Protein AF-A0A497LFJ0-F1 (afdb_monomer_lite)

Sequence (107 aa):
MRDRVRGPEDAKKIILRKLRESYGYRIEVNFSKIRMETDLHSGRRLWMAEGALGVRRWLFIKKSWRFVYFIDAESGKVVIMRGKRYKDGFKWLDILLRLCSRIRRRR

Secondary structure (DSSP, 8-state):
------SHHHHHHHHHHHHHHHH-S-EEEEEEEEEEEE-TTT--EEEEEEEEEEEEETTEEEEEEEEEEEEETTT--EEEEEEEE------HHHHHHHHHHHHTT--

Foldseek 3Di:
DQDQQPDPVSLVVLVVVVCCVVQNDQKDKAWDDWDWDQDPVPRFIWIWIWIKIFRDDPPDGQWIKIWIWIAGRGRRDTDDIDIDTDPPRPVVVVVVVVVVVVVVVPD

Structure (mmCIF, N/CA/C/O backbone):
data_AF-A0A497LFJ0-F1
#
_entry.id   AF-A0A497LFJ0-F1
#
loop_
_atom_site.group_PDB
_atom_site.id
_atom_site.type_symbol
_atom_site.label_atom_id
_atom_site.label_alt_id
_atom_site.label_comp_id
_atom_site.label_asym_id
_atom_site.label_entity_id
_atom_site.label_seq_id
_atom_site.pdbx_PDB_ins_code
_atom_site.Cartn_x
_atom_site.Cartn_y
_atom_site.Cartn_z
_atom_site.occupancy
_atom_site.B_iso_or_equiv
_atom_site.auth_seq_id
_atom_site.auth_comp_id
_atom_site.auth_asym_id
_atom_site.auth_atom_id
_atom_site.pdbx_PDB_model_num
ATOM 1 N N . MET A 1 1 ? 9.303 17.736 -7.731 1.00 35.28 1 MET A N 1
ATOM 2 C CA . MET A 1 1 ? 10.261 16.611 -7.718 1.00 35.28 1 MET A CA 1
ATOM 3 C C . MET A 1 1 ? 9.462 15.316 -7.719 1.00 35.28 1 MET A C 1
ATOM 5 O O . MET A 1 1 ? 8.617 15.154 -6.849 1.00 35.28 1 MET A O 1
ATOM 9 N N . ARG A 1 2 ? 9.590 14.476 -8.755 1.00 54.88 2 ARG A N 1
ATOM 10 C CA . ARG A 1 2 ? 8.970 13.140 -8.779 1.00 54.88 2 ARG A CA 1
ATOM 11 C C . ARG A 1 2 ? 10.080 12.147 -8.481 1.00 54.88 2 ARG A C 1
ATOM 13 O O . ARG A 1 2 ? 10.885 11.850 -9.359 1.00 54.88 2 ARG A O 1
ATOM 20 N N . ASP A 1 3 ? 10.164 11.732 -7.228 1.00 59.75 3 ASP A N 1
ATOM 21 C CA . ASP A 1 3 ? 11.146 10.746 -6.805 1.00 59.75 3 ASP A CA 1
ATOM 22 C C . ASP A 1 3 ? 10.763 9.401 -7.418 1.00 59.75 3 ASP A C 1
ATOM 24 O O . ASP A 1 3 ? 9.673 8.879 -7.170 1.00 59.75 3 ASP A O 1
ATOM 28 N N . ARG A 1 4 ? 11.640 8.867 -8.277 1.00 66.56 4 ARG A N 1
ATOM 29 C CA . ARG A 1 4 ? 11.521 7.490 -8.768 1.00 66.56 4 ARG A CA 1
ATOM 30 C C . ARG A 1 4 ? 11.390 6.578 -7.554 1.00 66.56 4 ARG A C 1
ATOM 32 O O . ARG A 1 4 ? 12.161 6.716 -6.605 1.00 66.56 4 ARG A O 1
ATOM 39 N N . VAL A 1 5 ? 10.449 5.643 -7.590 1.00 75.06 5 VAL A N 1
ATOM 40 C CA . VAL A 1 5 ? 10.227 4.709 -6.481 1.00 75.06 5 VAL A CA 1
ATOM 41 C C . VAL A 1 5 ? 11.305 3.635 -6.567 1.00 75.06 5 VAL A C 1
ATOM 43 O O . VAL A 1 5 ? 11.148 2.628 -7.262 1.00 75.06 5 VAL A O 1
ATOM 46 N N . ARG A 1 6 ? 12.446 3.896 -5.916 1.00 75.62 6 ARG A N 1
ATOM 47 C CA . ARG A 1 6 ? 13.650 3.055 -6.002 1.00 75.62 6 ARG A CA 1
ATOM 48 C C . ARG A 1 6 ? 13.498 1.754 -5.223 1.00 75.62 6 ARG A C 1
ATOM 50 O O . ARG A 1 6 ? 14.129 0.766 -5.586 1.00 75.62 6 ARG A O 1
ATOM 57 N N . GLY A 1 7 ? 12.647 1.743 -4.199 1.00 83.00 7 GLY A N 1
ATOM 58 C CA . GLY A 1 7 ? 12.450 0.576 -3.350 1.00 83.00 7 GLY A CA 1
ATOM 59 C C . GLY A 1 7 ? 11.039 0.430 -2.776 1.00 83.00 7 GLY A C 1
ATOM 60 O O . GLY A 1 7 ? 10.203 1.336 -2.876 1.00 83.00 7 GLY A O 1
ATOM 61 N N . PRO A 1 8 ? 10.766 -0.722 -2.142 1.00 82.88 8 PRO A N 1
ATOM 62 C CA . PRO A 1 8 ? 9.481 -1.001 -1.513 1.00 82.88 8 PRO A CA 1
ATOM 63 C C . PRO A 1 8 ? 9.176 -0.046 -0.346 1.00 82.88 8 PRO A C 1
ATOM 65 O O . PRO A 1 8 ? 8.011 0.224 -0.060 1.00 82.88 8 PRO A O 1
ATOM 68 N N . GLU A 1 9 ? 10.191 0.510 0.315 1.00 86.56 9 GLU A N 1
ATOM 69 C CA . GLU A 1 9 ? 10.048 1.493 1.396 1.00 86.56 9 GLU A CA 1
ATOM 70 C C . GLU A 1 9 ? 9.445 2.808 0.893 1.00 86.56 9 GLU A C 1
ATOM 72 O O . GLU A 1 9 ? 8.568 3.382 1.547 1.00 86.56 9 GLU A O 1
ATOM 77 N N . ASP A 1 10 ? 9.864 3.263 -0.287 1.00 86.62 10 ASP A N 1
ATOM 78 C CA . ASP A 1 10 ? 9.338 4.478 -0.912 1.00 86.62 10 ASP A CA 1
ATOM 79 C C . ASP A 1 10 ? 7.873 4.279 -1.311 1.00 86.62 10 ASP A C 1
ATOM 81 O O . ASP A 1 10 ? 7.019 5.124 -1.028 1.00 86.62 10 ASP A O 1
ATOM 85 N N . ALA A 1 11 ? 7.552 3.104 -1.864 1.00 84.12 11 ALA A N 1
ATOM 86 C CA . ALA A 1 11 ? 6.182 2.715 -2.184 1.00 84.12 11 ALA A CA 1
ATOM 87 C C . ALA A 1 11 ? 5.278 2.731 -0.936 1.00 84.12 11 ALA A C 1
ATOM 89 O O . ALA A 1 11 ? 4.187 3.312 -0.963 1.00 84.12 11 ALA A O 1
ATOM 90 N N . LYS A 1 12 ? 5.747 2.162 0.188 1.00 87.38 12 LYS A N 1
ATOM 91 C CA . LYS A 1 12 ? 5.026 2.191 1.476 1.00 87.38 12 LYS A CA 1
ATOM 92 C C . LYS A 1 12 ? 4.749 3.620 1.930 1.00 87.38 12 LYS A C 1
ATOM 94 O O . LYS A 1 12 ? 3.623 3.915 2.330 1.00 87.38 12 LYS A O 1
ATOM 99 N N . LYS A 1 13 ? 5.746 4.511 1.863 1.00 88.25 13 LYS A N 1
ATOM 100 C CA . LYS A 1 13 ? 5.605 5.917 2.281 1.00 88.25 13 LYS A CA 1
ATOM 101 C C . LYS A 1 13 ? 4.567 6.659 1.442 1.00 88.25 13 LYS A C 1
ATOM 103 O O . LYS A 1 13 ? 3.725 7.355 2.009 1.00 88.25 13 LYS A O 1
ATOM 108 N N . ILE A 1 14 ? 4.585 6.480 0.120 1.00 86.56 14 ILE A N 1
ATOM 109 C CA . ILE A 1 14 ? 3.615 7.105 -0.794 1.00 86.56 14 ILE A CA 1
ATOM 110 C C . ILE A 1 14 ? 2.193 6.635 -0.473 1.00 86.56 14 ILE A C 1
ATOM 112 O O . ILE A 1 14 ? 1.286 7.458 -0.329 1.00 86.56 14 ILE A O 1
ATOM 116 N N . ILE A 1 15 ? 2.000 5.322 -0.303 1.00 85.50 15 ILE A N 1
ATOM 117 C CA . ILE A 1 15 ? 0.692 4.755 0.048 1.00 85.50 15 ILE A CA 1
ATOM 118 C C . ILE A 1 15 ? 0.227 5.275 1.406 1.00 85.50 15 ILE A C 1
ATOM 120 O O . ILE A 1 15 ? -0.912 5.719 1.536 1.00 85.50 15 ILE A O 1
ATOM 124 N N . LEU A 1 16 ? 1.106 5.262 2.410 1.00 86.56 16 LEU A N 1
ATOM 125 C CA . LEU A 1 16 ? 0.784 5.730 3.753 1.00 86.56 16 LEU A CA 1
ATOM 126 C C . LEU A 1 16 ? 0.363 7.203 3.745 1.00 86.56 16 LEU A C 1
ATOM 128 O O . LEU A 1 16 ? -0.629 7.551 4.384 1.00 86.56 16 LEU A O 1
ATOM 132 N N . ARG A 1 17 ? 1.075 8.058 3.000 1.00 87.62 17 ARG A N 1
ATOM 133 C CA . ARG A 1 17 ? 0.733 9.479 2.864 1.00 87.62 17 ARG A CA 1
ATOM 134 C C . ARG A 1 17 ? -0.657 9.651 2.257 1.00 87.62 17 ARG A C 1
ATOM 136 O O . ARG A 1 17 ? -1.499 10.312 2.853 1.00 87.62 17 ARG A O 1
ATOM 143 N N . LYS A 1 18 ? -0.934 8.963 1.146 1.00 85.25 18 LYS A N 1
ATOM 144 C CA . LYS A 1 18 ? -2.231 9.026 0.457 1.00 85.25 18 LYS A CA 1
ATOM 145 C C . LYS A 1 18 ? -3.387 8.509 1.322 1.00 85.25 18 LYS A C 1
ATOM 147 O O . LYS A 1 18 ? -4.478 9.079 1.324 1.00 85.25 18 LYS A O 1
ATOM 152 N N . LEU A 1 19 ? -3.153 7.442 2.088 1.00 82.62 19 LEU A N 1
ATOM 153 C CA . LEU A 1 19 ? -4.135 6.903 3.029 1.00 82.62 19 LEU A CA 1
ATOM 154 C C . LEU A 1 19 ? -4.412 7.876 4.180 1.00 82.62 19 LEU A C 1
ATOM 156 O O . LEU A 1 19 ? -5.570 8.040 4.556 1.00 82.62 19 LEU A O 1
ATOM 160 N N . ARG A 1 20 ? -3.384 8.555 4.704 1.00 84.56 20 ARG A N 1
ATOM 161 C CA . ARG A 1 20 ? -3.548 9.586 5.741 1.00 84.56 20 ARG A CA 1
ATOM 162 C C . ARG A 1 20 ? -4.295 10.813 5.228 1.00 84.56 20 ARG A C 1
ATOM 164 O O . ARG A 1 20 ? -5.150 11.320 5.942 1.00 84.56 20 ARG A O 1
ATOM 171 N N . GLU A 1 21 ? -4.024 11.250 4.001 1.00 84.94 21 GLU A N 1
ATOM 172 C CA . GLU A 1 21 ? -4.770 12.337 3.348 1.00 84.94 21 GLU A CA 1
ATOM 173 C C . GLU A 1 21 ? -6.258 11.975 3.183 1.00 84.94 21 GLU A C 1
ATOM 175 O O . GLU A 1 21 ? -7.124 12.819 3.384 1.00 84.94 21 GLU A O 1
ATOM 180 N N . SER A 1 22 ? -6.566 10.708 2.879 1.00 79.75 22 SER A N 1
ATOM 181 C CA . SER A 1 22 ? -7.944 10.262 2.618 1.00 79.75 22 SER A CA 1
ATOM 182 C C . SER A 1 22 ? -8.747 9.928 3.884 1.00 79.75 22 SER A C 1
ATOM 184 O O . SER A 1 22 ? -9.946 10.183 3.943 1.00 79.75 22 SER A O 1
ATOM 186 N N . TYR A 1 23 ? -8.116 9.309 4.888 1.00 74.69 23 TYR A N 1
ATOM 187 C CA . TYR A 1 23 ? -8.794 8.741 6.066 1.00 74.69 23 TYR A CA 1
ATOM 188 C C . TYR A 1 23 ? -8.360 9.371 7.398 1.00 74.69 23 TYR A C 1
ATOM 190 O O . TYR A 1 23 ? -8.905 9.029 8.451 1.00 74.69 23 TYR A O 1
ATOM 198 N N . GLY A 1 24 ? -7.401 10.297 7.365 1.00 78.62 24 GLY A N 1
ATOM 199 C CA . GLY A 1 24 ? -6.830 10.959 8.533 1.00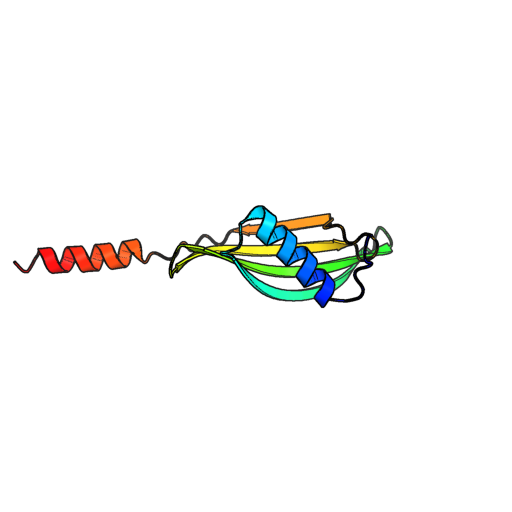 78.62 24 GLY A CA 1
ATOM 200 C C . GLY A 1 24 ? -5.710 10.166 9.213 1.00 78.62 24 GLY A C 1
ATOM 201 O O . GLY A 1 24 ? -5.306 9.086 8.789 1.00 78.62 24 GLY A O 1
ATOM 202 N N . TYR A 1 25 ? -5.201 10.713 10.317 1.00 79.50 25 TYR A N 1
ATOM 203 C CA . TYR A 1 25 ? -4.045 10.162 11.040 1.00 79.50 25 TYR A CA 1
ATOM 204 C C . TYR A 1 25 ? -4.360 8.942 11.915 1.00 79.50 25 TYR A C 1
ATOM 206 O O . TYR A 1 25 ? -3.452 8.218 12.311 1.00 79.50 25 TYR A O 1
ATOM 214 N N . ARG A 1 26 ? -5.639 8.691 12.223 1.00 80.19 26 ARG A N 1
ATOM 215 C CA . ARG A 1 26 ? -6.088 7.597 13.108 1.00 80.19 26 ARG A CA 1
ATOM 216 C C . ARG A 1 26 ? -6.311 6.290 12.345 1.00 80.19 26 ARG A C 1
ATOM 218 O O . ARG A 1 26 ? -7.333 5.617 12.511 1.00 80.19 26 ARG A O 1
ATOM 225 N N . ILE A 1 27 ? -5.354 5.962 11.489 1.00 83.62 27 ILE A N 1
ATOM 226 C CA . ILE A 1 27 ? -5.360 4.742 10.696 1.00 83.62 27 ILE A CA 1
ATOM 227 C C . ILE A 1 27 ? -4.200 3.838 11.075 1.00 83.62 27 ILE A C 1
ATOM 229 O O . ILE A 1 27 ? -3.086 4.287 11.330 1.00 83.62 27 ILE A O 1
ATOM 233 N N . GLU A 1 28 ? -4.482 2.549 11.059 1.00 83.50 28 GLU A N 1
ATOM 234 C CA . GLU A 1 28 ? -3.505 1.489 11.198 1.00 83.50 28 GLU A CA 1
ATOM 235 C C . GLU A 1 28 ? -3.343 0.828 9.832 1.00 83.50 28 GLU A C 1
ATOM 237 O O . GLU A 1 28 ? -4.323 0.385 9.232 1.00 83.50 28 GLU A O 1
ATOM 242 N N . VAL A 1 29 ? -2.122 0.821 9.303 1.00 84.31 29 VAL A N 1
ATOM 243 C CA . VAL A 1 29 ? -1.815 0.243 7.993 1.00 84.31 29 VAL A CA 1
ATOM 244 C C . VAL A 1 29 ? -0.853 -0.909 8.200 1.00 84.31 29 VAL A C 1
ATOM 246 O O . VAL A 1 29 ? 0.270 -0.697 8.645 1.00 84.31 29 VAL A O 1
ATOM 249 N N . ASN A 1 30 ? -1.278 -2.105 7.814 1.00 86.62 30 ASN A N 1
ATOM 250 C CA . ASN A 1 30 ? -0.445 -3.297 7.831 1.00 86.62 30 ASN A CA 1
ATOM 251 C C . ASN A 1 30 ? -0.197 -3.739 6.389 1.00 86.62 30 ASN A C 1
ATOM 253 O O . ASN A 1 30 ? -1.119 -4.170 5.701 1.00 86.62 30 ASN A O 1
ATOM 257 N N . PHE A 1 31 ? 1.041 -3.607 5.914 1.00 87.12 31 PHE A N 1
ATOM 258 C CA . PHE A 1 31 ? 1.435 -4.093 4.592 1.00 87.12 31 PHE A CA 1
ATOM 259 C C . PHE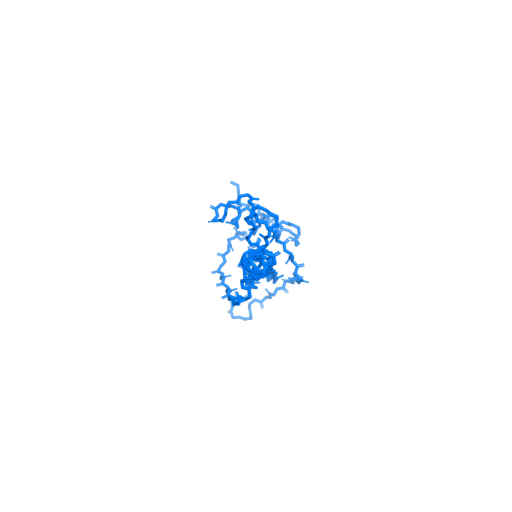 A 1 31 ? 1.732 -5.588 4.676 1.00 87.12 31 PHE A C 1
ATOM 261 O O . PHE A 1 31 ? 2.619 -5.999 5.417 1.00 87.12 31 PHE A O 1
ATOM 268 N N . SER A 1 32 ? 0.995 -6.397 3.919 1.00 85.50 32 SER A N 1
ATOM 269 C CA . SER A 1 32 ? 1.162 -7.852 3.906 1.00 85.50 32 SER A CA 1
ATOM 270 C C . SER A 1 32 ? 2.222 -8.284 2.902 1.00 85.50 32 SER A C 1
ATOM 272 O O . SER A 1 32 ? 3.010 -9.183 3.178 1.00 85.50 32 SER A O 1
ATOM 274 N N . LYS A 1 33 ? 2.239 -7.660 1.721 1.00 87.69 33 LYS A N 1
ATOM 275 C CA . LYS A 1 33 ? 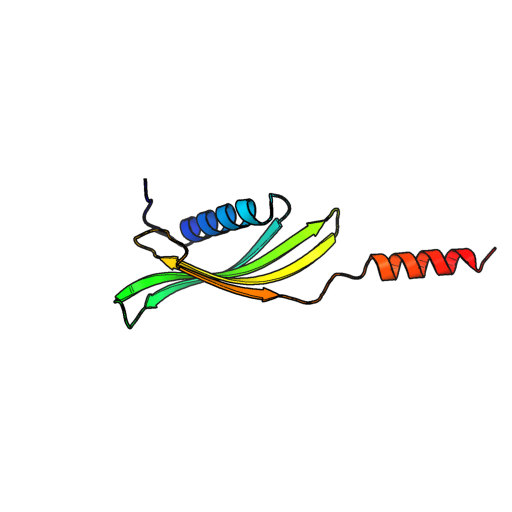3.090 -8.095 0.616 1.00 87.69 33 LYS A CA 1
ATOM 276 C C . LYS A 1 33 ? 3.401 -6.926 -0.297 1.00 87.69 33 LYS A C 1
ATOM 278 O O . LYS A 1 33 ? 2.504 -6.174 -0.660 1.00 87.69 33 LYS A O 1
ATOM 283 N N . ILE A 1 34 ? 4.665 -6.786 -0.680 1.00 89.38 34 ILE A N 1
ATOM 284 C CA . ILE A 1 34 ? 5.089 -5.790 -1.664 1.00 89.38 34 ILE A CA 1
ATOM 285 C C . ILE A 1 34 ? 5.975 -6.479 -2.678 1.00 89.38 34 ILE A C 1
ATOM 287 O O . ILE A 1 34 ? 6.920 -7.174 -2.303 1.00 89.38 34 ILE A O 1
ATOM 291 N N . ARG A 1 35 ? 5.636 -6.331 -3.953 1.00 89.19 35 ARG A N 1
ATOM 292 C CA . ARG A 1 35 ? 6.374 -6.921 -5.064 1.00 89.19 35 ARG A CA 1
ATOM 293 C C . ARG A 1 35 ? 6.412 -5.956 -6.230 1.00 89.19 35 ARG A C 1
ATOM 295 O O . ARG A 1 35 ? 5.527 -5.122 -6.388 1.00 89.19 35 ARG A O 1
ATOM 302 N N . MET A 1 36 ? 7.455 -6.085 -7.031 1.00 86.62 36 MET A N 1
ATOM 303 C CA . MET A 1 36 ? 7.522 -5.431 -8.321 1.00 86.62 36 MET A CA 1
ATOM 304 C C . MET A 1 36 ? 6.903 -6.365 -9.354 1.00 86.62 36 MET A C 1
ATOM 306 O O . MET A 1 36 ? 7.241 -7.545 -9.408 1.00 86.62 36 MET A O 1
ATOM 310 N N . GLU A 1 37 ? 5.990 -5.829 -10.141 1.00 83.94 37 GLU A N 1
ATOM 311 C CA . GLU A 1 37 ? 5.296 -6.506 -11.218 1.00 83.94 37 GLU A CA 1
ATOM 312 C C . GLU A 1 37 ? 5.543 -5.702 -12.491 1.00 83.94 37 GLU A C 1
ATOM 314 O O . GLU A 1 37 ? 5.395 -4.480 -12.510 1.00 83.94 37 GLU A O 1
ATOM 319 N N . THR A 1 38 ? 5.998 -6.368 -13.542 1.00 80.94 38 THR A N 1
ATOM 320 C CA . THR A 1 38 ? 6.166 -5.727 -14.844 1.00 80.94 38 THR A CA 1
ATOM 321 C C . THR A 1 38 ? 4.895 -5.990 -15.622 1.00 80.94 38 THR A C 1
ATOM 323 O O . THR A 1 38 ? 4.551 -7.147 -15.857 1.00 80.94 38 THR A O 1
ATOM 326 N N . ASP A 1 39 ? 4.186 -4.931 -15.995 1.00 74.94 39 ASP A N 1
ATOM 327 C CA . ASP A 1 39 ? 3.033 -5.074 -16.868 1.00 74.94 39 ASP A CA 1
ATOM 328 C C . ASP A 1 39 ? 3.514 -5.603 -18.224 1.00 74.94 39 ASP A C 1
ATOM 330 O O . ASP A 1 39 ? 4.242 -4.921 -18.946 1.00 74.94 39 ASP A O 1
ATOM 334 N N . LEU A 1 40 ? 3.125 -6.837 -18.552 1.00 68.06 40 LEU A N 1
ATOM 335 C CA . LEU A 1 40 ? 3.520 -7.518 -19.786 1.00 68.06 40 LEU A CA 1
ATOM 336 C C . LEU A 1 40 ? 3.002 -6.789 -21.033 1.00 68.06 40 LEU A C 1
ATOM 338 O O . LEU A 1 40 ? 3.559 -6.969 -22.111 1.00 68.06 40 LEU A O 1
ATOM 342 N N . HIS A 1 41 ? 1.958 -5.965 -20.894 1.00 69.31 41 HIS A N 1
ATOM 343 C CA . HIS A 1 41 ? 1.345 -5.269 -22.020 1.00 69.31 41 HIS A CA 1
ATOM 344 C C . HIS A 1 41 ? 2.010 -3.921 -22.333 1.00 69.31 41 HIS A C 1
ATOM 346 O O . HIS A 1 41 ? 2.172 -3.574 -23.499 1.00 69.31 41 HIS A O 1
ATOM 352 N N . SER A 1 42 ? 2.419 -3.163 -21.310 1.00 70.62 42 SER A N 1
ATOM 353 C CA . SER A 1 42 ? 3.047 -1.843 -21.489 1.00 70.62 42 SER A CA 1
ATOM 354 C C . SER A 1 42 ? 4.558 -1.809 -21.235 1.00 70.62 42 SER A C 1
ATOM 356 O O . SER A 1 42 ? 5.185 -0.775 -21.462 1.00 70.62 42 SER A O 1
ATOM 358 N N . GLY A 1 43 ? 5.147 -2.895 -20.724 1.00 76.19 43 GLY A N 1
ATOM 359 C CA . GLY A 1 43 ? 6.550 -2.953 -20.296 1.00 76.19 43 GLY A CA 1
ATOM 360 C C . GLY A 1 43 ? 6.853 -2.130 -19.037 1.00 76.19 43 GLY A C 1
ATOM 361 O O . GLY A 1 43 ? 8.008 -2.031 -18.622 1.00 76.19 43 GLY A O 1
ATOM 362 N N . ARG A 1 44 ? 5.835 -1.523 -18.411 1.00 80.62 44 ARG A N 1
ATOM 363 C CA . ARG A 1 44 ? 6.011 -0.635 -17.258 1.00 80.62 44 ARG A CA 1
ATOM 364 C C . ARG A 1 44 ? 6.231 -1.425 -15.978 1.00 80.62 44 ARG A C 1
ATOM 366 O O . ARG A 1 44 ? 5.542 -2.406 -15.703 1.00 80.62 44 ARG A O 1
ATOM 373 N N . ARG A 1 45 ? 7.158 -0.946 -15.148 1.00 84.62 45 ARG A N 1
ATOM 374 C CA . ARG A 1 45 ? 7.432 -1.519 -13.824 1.00 84.62 45 ARG A CA 1
ATOM 375 C C . ARG A 1 45 ? 6.470 -0.910 -12.811 1.00 84.62 45 ARG A C 1
ATOM 377 O O . ARG A 1 45 ? 6.517 0.289 -12.540 1.00 84.62 45 ARG A O 1
ATOM 384 N N . LEU A 1 46 ? 5.605 -1.738 -12.244 1.00 86.50 46 LEU A N 1
ATOM 385 C CA . LEU A 1 46 ? 4.632 -1.359 -11.232 1.00 86.50 46 LEU A CA 1
ATOM 386 C C . LEU A 1 46 ? 4.998 -2.010 -9.898 1.00 86.50 46 LEU A C 1
ATOM 388 O O . LEU A 1 46 ? 5.227 -3.208 -9.797 1.00 86.50 46 LEU A O 1
ATOM 392 N N . TRP A 1 47 ? 5.023 -1.230 -8.832 1.00 87.00 47 TRP A N 1
ATOM 393 C CA . TRP A 1 47 ? 5.039 -1.753 -7.477 1.00 87.00 47 TRP A CA 1
ATOM 394 C C . TRP A 1 47 ? 3.619 -2.117 -7.060 1.00 87.00 47 TRP A C 1
ATOM 396 O O . TRP A 1 47 ? 2.761 -1.248 -6.910 1.00 87.00 47 TRP A O 1
ATOM 406 N N . MET A 1 48 ? 3.385 -3.402 -6.835 1.00 87.75 48 MET A N 1
ATOM 407 C CA . MET A 1 48 ? 2.173 -3.916 -6.221 1.00 87.75 48 MET A CA 1
ATOM 408 C C . MET A 1 48 ? 2.375 -3.986 -4.706 1.00 87.75 48 MET A C 1
ATOM 410 O O . MET A 1 48 ? 3.281 -4.661 -4.214 1.00 87.75 48 MET A O 1
ATOM 414 N N . ALA A 1 49 ? 1.511 -3.312 -3.956 1.00 87.81 49 ALA A N 1
ATOM 415 C CA . ALA A 1 49 ? 1.488 -3.349 -2.503 1.00 87.81 49 ALA A CA 1
ATOM 416 C C . ALA A 1 49 ? 0.112 -3.795 -2.011 1.00 87.81 49 ALA A C 1
ATOM 418 O O . ALA A 1 49 ? -0.889 -3.095 -2.171 1.00 87.81 49 ALA A O 1
ATOM 419 N N . GLU A 1 50 ? 0.080 -4.957 -1.376 1.00 88.25 50 GLU A N 1
ATOM 420 C CA . GLU A 1 50 ? -1.086 -5.490 -0.694 1.00 88.25 50 GLU A CA 1
ATOM 421 C C . GLU A 1 50 ? -0.976 -5.219 0.806 1.00 88.25 50 GLU A C 1
ATOM 423 O O . GLU A 1 50 ? 0.075 -5.407 1.430 1.00 88.25 50 GLU A O 1
ATOM 428 N N . GLY A 1 51 ? -2.079 -4.787 1.401 1.00 87.12 51 GLY A N 1
ATOM 429 C CA . GLY A 1 51 ? -2.153 -4.549 2.830 1.00 87.12 51 GLY A CA 1
ATOM 430 C C . GLY A 1 51 ? -3.578 -4.465 3.341 1.00 87.12 51 GLY A C 1
ATOM 431 O O . GLY A 1 51 ? -4.553 -4.627 2.610 1.00 87.12 51 GLY A O 1
ATOM 432 N N . ALA A 1 52 ? -3.696 -4.208 4.633 1.00 85.25 52 ALA A N 1
ATOM 433 C CA . ALA A 1 52 ? -4.949 -3.930 5.299 1.00 85.25 52 ALA A CA 1
ATOM 434 C C . ALA A 1 52 ? -4.889 -2.555 5.959 1.00 85.25 52 ALA A C 1
ATOM 436 O O . ALA A 1 52 ? -3.878 -2.173 6.547 1.00 85.25 52 ALA A O 1
ATOM 437 N N . LEU A 1 53 ? -5.993 -1.821 5.865 1.00 85.88 53 LEU A N 1
ATOM 438 C CA . LEU A 1 53 ? -6.220 -0.598 6.616 1.00 85.88 53 LEU A CA 1
ATOM 439 C C . LEU A 1 53 ? -7.253 -0.876 7.703 1.00 85.88 53 LEU A C 1
ATOM 441 O O . LEU A 1 53 ? -8.343 -1.354 7.395 1.00 85.88 53 LEU A O 1
ATOM 445 N N . GLY A 1 54 ? -6.939 -0.522 8.943 1.00 82.06 54 GLY A N 1
ATOM 446 C CA . GLY A 1 54 ? -7.883 -0.393 10.044 1.00 82.06 54 GLY A CA 1
ATOM 447 C C . GLY A 1 54 ? -8.121 1.078 10.373 1.00 82.06 54 GLY A C 1
ATOM 448 O O . GLY A 1 54 ? -7.182 1.812 10.664 1.00 82.06 54 GLY A O 1
ATOM 449 N N . VAL A 1 55 ? -9.375 1.530 10.363 1.00 77.94 55 VAL A N 1
ATOM 450 C CA . VAL A 1 55 ? -9.736 2.863 10.870 1.00 77.94 55 VAL A CA 1
ATOM 451 C C . VAL A 1 55 ? -10.131 2.737 12.337 1.00 77.94 55 VAL A C 1
ATOM 453 O O . VAL A 1 55 ? -11.126 2.073 12.671 1.00 77.94 55 VAL A O 1
ATOM 456 N N . ARG A 1 56 ? -9.358 3.379 13.219 1.00 70.56 56 ARG A N 1
ATOM 457 C CA . ARG A 1 56 ? -9.558 3.317 14.669 1.00 70.56 56 ARG A CA 1
ATOM 458 C C . ARG A 1 56 ? -10.434 4.477 15.144 1.00 70.56 56 ARG A C 1
ATOM 460 O O . ARG A 1 56 ? -10.237 5.628 14.758 1.00 70.56 56 ARG A O 1
ATOM 467 N N . ARG A 1 57 ? -11.406 4.190 16.014 1.00 66.62 57 ARG A N 1
ATOM 468 C CA . ARG A 1 57 ? -12.194 5.204 16.732 1.00 66.62 57 ARG A CA 1
ATOM 469 C C . ARG A 1 57 ? -12.102 4.884 18.223 1.00 66.62 57 ARG A C 1
ATOM 471 O O . ARG A 1 57 ? -12.605 3.852 18.658 1.00 66.62 57 ARG A O 1
ATOM 478 N N . TRP A 1 58 ? -11.434 5.757 18.981 1.00 69.81 58 TRP A N 1
ATOM 479 C CA . TRP A 1 58 ? -11.013 5.492 20.367 1.00 69.81 58 TRP A CA 1
ATOM 480 C C . TRP A 1 58 ? -10.101 4.257 20.458 1.00 69.81 58 TRP A C 1
ATOM 482 O O . TRP A 1 58 ? -9.106 4.185 19.742 1.00 69.81 58 TRP A O 1
ATOM 492 N N . LEU A 1 59 ? -10.423 3.288 21.314 1.00 60.88 59 LEU A N 1
ATOM 493 C CA . LEU A 1 59 ? -9.632 2.087 21.549 1.00 60.88 59 LEU A CA 1
ATOM 494 C C . LEU A 1 59 ? -9.929 0.972 20.536 1.00 60.88 59 LEU A C 1
ATOM 496 O O . LEU A 1 59 ? -9.151 0.026 20.466 1.00 60.88 59 LEU A O 1
ATOM 500 N N . PHE A 1 60 ? -10.964 1.110 19.695 1.00 58.81 60 PHE A N 1
ATOM 501 C CA . PHE A 1 60 ? -11.472 0.031 18.841 1.00 58.81 60 PHE A CA 1
ATOM 502 C C . PHE A 1 60 ? -11.267 0.284 17.343 1.00 58.81 60 PHE A C 1
ATOM 504 O O . PHE A 1 60 ? -11.463 1.397 16.840 1.00 58.81 60 PHE A O 1
ATOM 511 N N . ILE A 1 61 ? -10.929 -0.779 16.609 1.00 65.44 61 ILE A N 1
ATOM 512 C CA . ILE A 1 61 ? -10.913 -0.795 15.142 1.00 65.44 61 ILE A CA 1
ATOM 513 C C . ILE A 1 61 ? -12.358 -0.981 14.666 1.00 65.44 61 ILE A C 1
ATOM 515 O O . ILE A 1 61 ? -12.977 -2.009 14.927 1.00 65.44 61 ILE A O 1
ATOM 519 N N . LYS A 1 62 ? -12.928 0.028 13.994 1.00 67.44 62 LYS A N 1
ATOM 520 C CA . LYS A 1 62 ? -14.344 0.004 13.574 1.00 67.44 62 LYS A CA 1
ATOM 521 C C . LYS A 1 62 ? -14.533 -0.556 12.168 1.00 67.44 62 LYS A C 1
ATOM 523 O O . LYS A 1 62 ? -15.576 -1.129 11.866 1.00 67.44 62 LYS A O 1
ATOM 528 N N . LYS A 1 63 ? -13.571 -0.308 11.282 1.00 70.44 63 LYS A N 1
ATOM 529 C CA . LYS A 1 63 ? -13.614 -0.746 9.888 1.00 70.44 63 LYS A CA 1
ATOM 530 C C . LYS A 1 63 ? -12.228 -1.210 9.497 1.00 70.44 63 LYS A C 1
ATOM 532 O O . LYS A 1 63 ? -11.287 -0.430 9.611 1.00 70.44 63 LYS A O 1
ATOM 537 N N . SER A 1 64 ? -12.132 -2.443 9.026 1.00 74.56 64 SER A N 1
ATOM 538 C CA . SER A 1 64 ? -10.953 -2.939 8.337 1.00 74.56 64 SER A CA 1
ATOM 539 C C . SER A 1 64 ? -11.286 -3.189 6.868 1.00 74.56 64 SER A C 1
ATOM 541 O O . SER A 1 64 ? -12.406 -3.565 6.511 1.00 74.56 64 SER A O 1
ATOM 543 N N . TRP A 1 65 ? -10.335 -2.946 5.979 1.00 81.94 65 TRP A N 1
ATOM 544 C CA . TRP A 1 65 ? -10.431 -3.390 4.593 1.00 81.94 65 TRP A CA 1
ATOM 545 C C . TRP A 1 65 ? -9.064 -3.764 4.061 1.00 81.94 65 TRP A C 1
ATOM 547 O O . TRP A 1 65 ? -8.055 -3.172 4.441 1.00 81.94 65 TRP A O 1
ATOM 557 N N . ARG A 1 66 ? -9.038 -4.748 3.164 1.00 83.62 66 ARG A N 1
ATOM 558 C CA . ARG A 1 66 ? -7.828 -5.084 2.417 1.00 83.62 66 ARG A CA 1
ATOM 559 C C . ARG A 1 66 ? -7.743 -4.189 1.200 1.00 83.62 66 ARG A C 1
ATOM 561 O O . ARG A 1 66 ? -8.759 -3.934 0.552 1.00 83.62 66 ARG A O 1
ATOM 568 N N . PHE A 1 67 ? -6.548 -3.715 0.906 1.00 84.44 67 PHE A N 1
ATOM 569 C CA . PHE A 1 67 ? -6.256 -2.929 -0.271 1.00 84.44 67 PHE A CA 1
ATOM 570 C C . PHE A 1 67 ? -5.117 -3.566 -1.059 1.00 84.44 67 PHE A C 1
ATOM 572 O O . PHE A 1 67 ? -4.212 -4.180 -0.499 1.00 84.44 67 PHE A O 1
ATOM 579 N N . VAL A 1 68 ? -5.162 -3.360 -2.367 1.00 87.44 68 VAL A N 1
ATOM 580 C CA . VAL A 1 68 ? -4.069 -3.606 -3.296 1.00 87.44 68 VAL A CA 1
ATOM 581 C C . VAL A 1 68 ? -3.851 -2.308 -4.061 1.00 87.44 68 VAL A C 1
ATOM 583 O O . VAL A 1 68 ? -4.759 -1.833 -4.752 1.00 87.44 68 VAL A O 1
ATOM 586 N N . TYR A 1 69 ? -2.672 -1.718 -3.898 1.00 85.50 69 TYR A N 1
ATOM 587 C CA . TYR A 1 69 ? -2.232 -0.541 -4.636 1.00 85.50 69 TYR A CA 1
ATOM 588 C C . TYR A 1 69 ? -1.206 -0.934 -5.687 1.00 85.50 69 TYR A C 1
ATOM 590 O O . TYR A 1 69 ? -0.260 -1.654 -5.386 1.00 85.50 69 TYR A O 1
ATOM 598 N N . PHE A 1 70 ? -1.370 -0.391 -6.887 1.00 84.38 70 PHE A N 1
ATOM 599 C CA . PHE A 1 70 ? -0.363 -0.429 -7.939 1.00 84.38 70 PHE A CA 1
ATOM 600 C C . PHE A 1 70 ? 0.237 0.965 -8.082 1.00 84.38 70 PHE A C 1
ATOM 602 O O . PHE A 1 70 ? -0.494 1.930 -8.320 1.00 84.38 70 PHE A O 1
ATOM 609 N N . ILE A 1 71 ? 1.547 1.081 -7.906 1.00 85.94 71 ILE A N 1
ATOM 610 C CA . ILE A 1 71 ? 2.299 2.326 -8.057 1.00 85.94 71 ILE A CA 1
ATOM 611 C C . ILE A 1 71 ? 3.224 2.18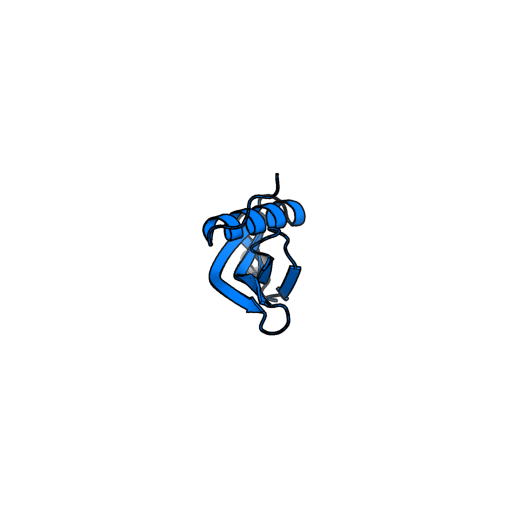2 -9.251 1.00 85.94 71 ILE A C 1
ATOM 613 O O . ILE A 1 71 ? 3.975 1.224 -9.339 1.00 85.94 71 ILE A O 1
ATOM 617 N N . ASP A 1 72 ? 3.214 3.152 -10.144 1.00 84.56 72 ASP A N 1
ATOM 618 C CA . ASP A 1 72 ? 4.192 3.241 -11.216 1.00 84.56 72 ASP A CA 1
ATOM 619 C C . ASP A 1 72 ? 5.580 3.568 -10.643 1.00 84.56 72 ASP A C 1
ATOM 621 O O . ASP A 1 72 ? 5.745 4.558 -9.927 1.00 84.56 72 ASP A O 1
ATOM 625 N N . ALA A 1 73 ? 6.575 2.722 -10.922 1.00 81.88 73 ALA A N 1
ATOM 626 C CA . ALA A 1 73 ? 7.928 2.890 -10.402 1.00 81.88 73 ALA A CA 1
ATOM 627 C C . ALA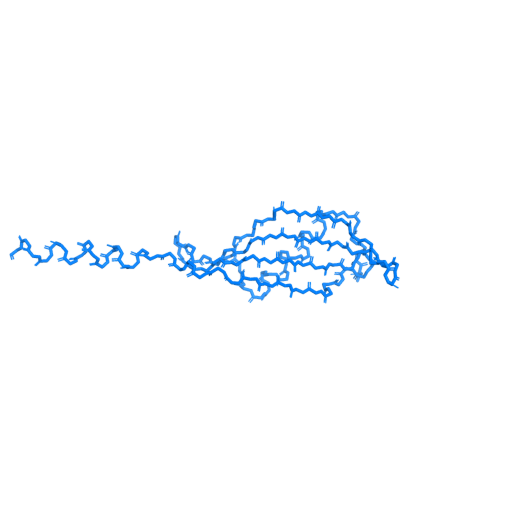 A 1 73 ? 8.651 4.115 -10.991 1.00 81.88 73 ALA A C 1
ATOM 629 O O . ALA A 1 73 ? 9.501 4.710 -10.323 1.00 81.88 73 ALA A O 1
ATOM 630 N N . GLU A 1 74 ? 8.308 4.511 -12.218 1.00 79.62 74 GLU A N 1
ATOM 631 C CA . GLU A 1 74 ? 8.925 5.635 -12.920 1.00 79.62 74 GLU A CA 1
ATOM 632 C C . GLU A 1 74 ? 8.290 6.960 -12.514 1.00 79.62 74 GLU A C 1
ATOM 634 O O . GLU A 1 74 ? 8.993 7.936 -12.243 1.00 79.62 74 GLU A 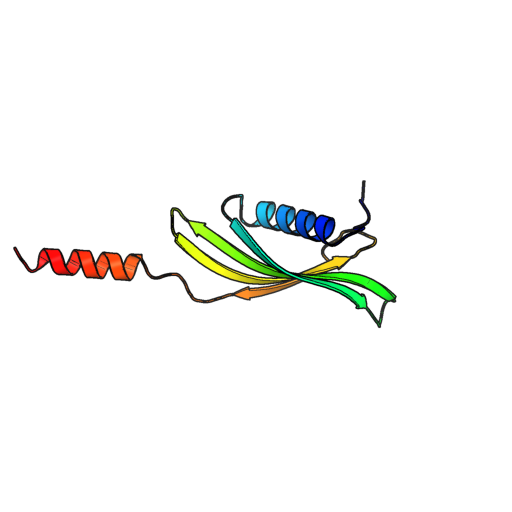O 1
ATOM 639 N N . SER A 1 75 ? 6.956 6.998 -12.452 1.00 76.31 75 SER A N 1
ATOM 640 C CA . SER A 1 75 ? 6.223 8.234 -12.167 1.00 76.31 75 SER A CA 1
ATOM 641 C C . SER A 1 75 ? 5.879 8.433 -10.689 1.00 76.31 75 SER A C 1
ATOM 643 O O . SER A 1 75 ? 5.517 9.547 -10.297 1.00 76.31 75 SER A O 1
ATOM 645 N N . GLY A 1 76 ? 5.957 7.375 -9.876 1.00 72.31 76 GLY A N 1
ATOM 646 C CA . GLY A 1 76 ? 5.527 7.364 -8.475 1.00 72.31 76 GLY A CA 1
ATOM 647 C C . GLY A 1 76 ? 4.017 7.530 -8.295 1.00 72.31 76 GLY A C 1
ATOM 648 O O . GLY A 1 76 ? 3.536 7.742 -7.178 1.00 72.31 76 GLY A O 1
ATOM 649 N N . LYS A 1 77 ? 3.244 7.475 -9.388 1.00 79.19 77 LYS A N 1
ATOM 650 C CA . LYS A 1 77 ? 1.794 7.645 -9.349 1.00 79.19 77 LYS A CA 1
ATOM 651 C C . LYS A 1 77 ? 1.117 6.337 -8.980 1.00 79.19 77 LYS A C 1
ATOM 653 O O . LYS A 1 77 ? 1.422 5.278 -9.512 1.00 79.19 77 LYS A O 1
ATOM 658 N N . VAL A 1 78 ? 0.128 6.436 -8.103 1.00 78.75 78 VAL A N 1
ATOM 659 C CA . VAL A 1 78 ? -0.788 5.331 -7.820 1.00 78.75 78 VAL A CA 1
ATOM 660 C C . VAL A 1 78 ? -1.737 5.176 -9.008 1.00 78.75 78 VAL A C 1
ATOM 662 O O . VAL A 1 78 ? -2.533 6.080 -9.261 1.00 78.75 78 VAL A O 1
ATOM 665 N N . VAL A 1 79 ? -1.643 4.051 -9.713 1.00 69.94 79 VAL A N 1
ATOM 666 C CA . VAL A 1 79 ? -2.364 3.774 -10.964 1.00 69.94 79 VAL A CA 1
ATOM 667 C C . VAL A 1 79 ? -3.713 3.112 -10.690 1.00 69.94 79 VAL A C 1
ATOM 669 O O . VAL A 1 79 ? -4.725 3.523 -11.244 1.00 69.94 79 VAL A O 1
ATOM 672 N N . ILE A 1 80 ? -3.750 2.108 -9.807 1.00 68.94 80 ILE A N 1
ATOM 673 C CA . ILE A 1 80 ? -4.965 1.333 -9.518 1.00 68.94 80 ILE A CA 1
ATOM 674 C C . ILE A 1 80 ? -5.065 1.079 -8.013 1.00 68.94 80 ILE A C 1
ATOM 676 O O . ILE A 1 80 ? -4.087 0.700 -7.367 1.00 68.94 80 ILE A O 1
ATOM 680 N N . MET A 1 81 ? -6.266 1.269 -7.461 1.00 75.81 81 MET A N 1
ATOM 681 C CA . MET A 1 81 ? -6.621 0.889 -6.093 1.00 75.81 81 MET A CA 1
ATOM 682 C C . MET A 1 81 ? -7.746 -0.142 -6.138 1.00 75.81 81 MET A C 1
ATOM 684 O O . MET A 1 81 ? -8.850 0.165 -6.586 1.00 75.81 81 MET A O 1
ATOM 688 N N . ARG A 1 82 ? -7.500 -1.346 -5.619 1.00 71.50 82 ARG A N 1
ATOM 689 C CA . ARG A 1 82 ? -8.557 -2.327 -5.341 1.00 71.50 82 ARG A CA 1
ATOM 690 C C . ARG A 1 82 ? -8.732 -2.448 -3.837 1.00 71.50 82 ARG A C 1
ATOM 692 O O . ARG A 1 82 ? -7.778 -2.756 -3.137 1.00 71.50 82 ARG A O 1
ATOM 699 N N . GLY A 1 83 ? -9.938 -2.196 -3.337 1.00 64.81 83 GLY A N 1
ATOM 700 C CA . GLY A 1 83 ? -10.267 -2.308 -1.916 1.00 64.81 83 GLY A CA 1
ATOM 701 C C . GLY A 1 83 ? -11.408 -3.293 -1.695 1.00 64.81 83 GLY A C 1
ATOM 702 O O . GLY A 1 83 ? -12.488 -3.102 -2.247 1.00 64.81 83 GLY A O 1
ATOM 703 N N . LYS A 1 84 ? -11.201 -4.327 -0.873 1.00 67.75 84 LYS A N 1
ATOM 704 C CA . LYS A 1 84 ? -12.274 -5.226 -0.422 1.00 67.75 84 LYS A CA 1
ATOM 705 C C . LYS A 1 84 ? -12.615 -4.901 1.028 1.00 67.75 84 LYS A C 1
ATOM 707 O O . LYS A 1 84 ? -11.795 -5.084 1.931 1.00 67.75 84 LYS A O 1
ATOM 712 N N . ARG A 1 85 ? -13.831 -4.397 1.248 1.00 62.06 85 ARG A N 1
ATOM 713 C CA . ARG A 1 85 ? -14.324 -4.024 2.578 1.00 62.06 85 ARG A CA 1
ATOM 714 C C . ARG A 1 85 ? -14.530 -5.274 3.430 1.00 62.06 85 ARG A C 1
ATOM 716 O O . ARG A 1 85 ? -15.306 -6.145 3.048 1.00 62.06 85 ARG A O 1
ATOM 723 N N . TYR A 1 86 ? -13.879 -5.337 4.589 1.00 57.25 86 TYR A N 1
ATOM 724 C CA . TYR A 1 86 ? -14.209 -6.329 5.605 1.00 57.25 86 TYR A CA 1
ATOM 725 C C . TYR A 1 86 ? -15.447 -5.830 6.364 1.00 57.25 86 TYR A C 1
ATOM 727 O O . TYR A 1 86 ? -15.538 -4.654 6.732 1.00 57.25 86 TYR A O 1
ATOM 735 N N . LYS A 1 87 ? -16.451 -6.696 6.528 1.00 52.72 87 LYS A N 1
ATOM 736 C CA . LYS A 1 87 ? -17.734 -6.344 7.161 1.00 52.72 87 LYS A CA 1
ATOM 737 C C . LYS A 1 87 ? -17.733 -6.589 8.675 1.00 52.72 87 LYS A C 1
ATOM 739 O O . LYS A 1 87 ? -18.781 -6.454 9.296 1.00 52.72 87 LYS A O 1
ATOM 744 N N . ASP A 1 88 ? -16.579 -6.873 9.275 1.00 47.75 88 ASP A N 1
ATOM 745 C CA . ASP A 1 88 ? -16.460 -7.057 10.722 1.00 47.75 88 ASP A CA 1
ATOM 746 C C . ASP A 1 88 ? -16.266 -5.717 11.428 1.00 47.75 88 ASP A C 1
ATOM 748 O O . ASP A 1 88 ? -15.173 -5.311 11.821 1.00 47.75 88 ASP A O 1
ATOM 752 N N . GLY A 1 89 ? -17.379 -4.997 11.574 1.00 46.06 89 GLY A N 1
ATOM 753 C CA . GLY A 1 89 ? -17.491 -3.962 12.591 1.00 46.06 89 GLY A CA 1
ATOM 754 C C . GLY A 1 89 ? -17.475 -4.624 13.965 1.00 46.06 89 GLY A C 1
ATOM 755 O O . GLY A 1 89 ? -18.438 -5.285 14.343 1.00 46.06 89 GLY A O 1
ATOM 756 N N . PHE A 1 90 ? -16.379 -4.457 14.701 1.00 49.28 90 PHE A N 1
ATOM 757 C CA . PHE A 1 90 ? -16.185 -5.035 16.028 1.00 49.28 90 PHE A CA 1
ATOM 758 C C . PHE A 1 90 ? -17.294 -4.561 16.999 1.00 49.28 90 PHE A C 1
ATOM 760 O O . PHE A 1 90 ? -17.402 -3.377 17.328 1.00 49.28 90 PHE A O 1
ATOM 767 N N . LYS A 1 91 ? -18.151 -5.499 17.429 1.00 50.62 91 LYS A N 1
ATOM 768 C CA . LYS A 1 91 ? -19.413 -5.319 18.181 1.00 50.62 91 LYS A CA 1
ATOM 769 C C . LYS A 1 91 ? -19.234 -5.043 19.690 1.00 50.62 91 LYS A C 1
ATOM 771 O O . LYS A 1 91 ? -20.006 -5.534 20.508 1.00 50.62 91 LYS A O 1
ATOM 776 N N . TRP A 1 92 ? -18.249 -4.245 20.110 1.00 49.78 92 TRP A N 1
ATOM 777 C CA . TRP A 1 92 ? -18.094 -3.942 21.550 1.00 49.78 92 TRP A CA 1
ATOM 778 C C . TRP A 1 92 ? -19.300 -3.204 22.148 1.00 49.78 92 TRP A C 1
ATOM 780 O O . TRP A 1 92 ? -19.628 -3.434 23.305 1.00 49.78 92 TRP A O 1
ATOM 790 N N . LEU A 1 93 ? -20.012 -2.393 21.355 1.00 52.50 93 LEU A N 1
ATOM 791 C CA . LEU A 1 93 ? -21.282 -1.778 21.771 1.00 52.50 93 LEU A CA 1
ATOM 792 C C . LEU A 1 93 ? -22.352 -2.824 22.117 1.00 52.50 93 LEU A C 1
ATOM 794 O O . LEU A 1 93 ? -23.056 -2.651 23.101 1.00 52.50 93 LEU A O 1
ATOM 798 N N . ASP A 1 94 ? -22.434 -3.920 21.363 1.00 53.44 94 ASP A N 1
ATOM 799 C CA . ASP A 1 94 ? -23.372 -5.029 21.598 1.00 53.44 94 ASP A CA 1
ATOM 800 C C . ASP A 1 94 ? -23.025 -5.787 22.894 1.00 53.44 94 ASP A C 1
ATOM 802 O O . ASP A 1 94 ? -23.900 -6.127 23.688 1.00 53.44 94 ASP A O 1
ATOM 806 N N . ILE A 1 95 ? -21.729 -6.004 23.150 1.00 58.72 95 ILE A N 1
ATOM 807 C CA . ILE A 1 95 ? -21.240 -6.673 24.367 1.00 58.72 95 ILE A CA 1
ATOM 808 C C . ILE A 1 95 ? -21.428 -5.777 25.601 1.00 58.72 95 ILE A C 1
ATOM 810 O O . ILE A 1 95 ? -21.918 -6.248 26.627 1.00 58.72 95 ILE A O 1
ATOM 814 N N . LEU A 1 96 ? -21.110 -4.482 25.500 1.00 56.47 96 LEU A N 1
ATOM 815 C CA . LEU A 1 96 ? -21.338 -3.503 26.568 1.00 56.47 96 LEU A CA 1
ATOM 816 C C . LEU A 1 96 ? -22.834 -3.315 26.854 1.00 56.47 96 LEU A C 1
ATOM 818 O O . LEU A 1 96 ? -23.223 -3.304 28.018 1.00 56.47 96 LEU A O 1
ATOM 822 N N . LEU A 1 97 ? -23.690 -3.251 25.827 1.00 57.28 97 LEU A N 1
ATOM 823 C CA . LEU A 1 97 ? -25.148 -3.224 26.002 1.00 57.28 97 LEU A CA 1
ATOM 824 C C . LEU A 1 97 ? -25.651 -4.487 26.713 1.00 57.28 97 LEU A C 1
ATOM 826 O O . LEU A 1 97 ? -26.453 -4.386 27.645 1.00 57.28 97 LEU A O 1
ATOM 830 N N . ARG A 1 98 ? -25.144 -5.671 26.340 1.00 55.22 98 ARG A N 1
ATOM 831 C CA . ARG A 1 98 ? -25.482 -6.931 27.022 1.00 55.22 98 ARG A CA 1
ATOM 832 C C . ARG A 1 98 ? -25.043 -6.932 28.487 1.00 55.22 98 ARG A C 1
ATOM 834 O O . ARG A 1 98 ? -25.834 -7.330 29.339 1.00 55.22 98 ARG A O 1
ATOM 841 N N . LEU A 1 99 ? -23.844 -6.445 28.805 1.00 56.72 99 LEU A N 1
ATOM 842 C CA . LEU A 1 99 ? -23.359 -6.332 30.187 1.00 56.72 99 LEU A CA 1
ATOM 843 C C . LEU A 1 99 ? -24.184 -5.332 31.013 1.00 56.72 99 LEU A C 1
ATOM 845 O O . LEU A 1 99 ? -24.631 -5.673 32.108 1.00 56.72 99 LEU A O 1
ATOM 849 N N . CYS A 1 100 ? -24.491 -4.154 30.466 1.00 56.12 100 CYS A N 1
ATOM 850 C CA . CYS A 1 100 ? -25.328 -3.155 31.137 1.00 56.12 100 CYS A CA 1
ATOM 851 C C . CYS A 1 100 ? -26.769 -3.646 31.369 1.00 56.12 100 CYS A C 1
ATOM 853 O O . CYS A 1 100 ? -27.351 -3.380 32.420 1.00 56.12 100 CYS A O 1
ATOM 855 N N . SER A 1 101 ? -27.342 -4.419 30.438 1.00 53.47 101 SER A N 1
ATOM 856 C CA . SER A 1 101 ? -28.684 -5.001 30.607 1.00 53.47 101 SER A CA 1
ATOM 857 C C . SER A 1 101 ? -28.756 -6.065 31.712 1.00 53.47 101 SER A C 1
ATOM 859 O O . SER A 1 101 ? -29.810 -6.258 32.318 1.00 53.47 101 SER A O 1
ATOM 861 N N . ARG A 1 102 ? -27.631 -6.728 32.017 1.00 51.16 102 ARG A N 1
ATOM 862 C CA . ARG A 1 102 ? -27.557 -7.785 33.035 1.00 51.16 102 ARG A CA 1
ATOM 863 C C . ARG A 1 102 ? -27.478 -7.226 34.456 1.00 51.16 102 ARG A C 1
ATOM 865 O O . ARG A 1 102 ? -28.003 -7.843 35.376 1.00 51.16 102 ARG A O 1
ATOM 872 N N . ILE A 1 103 ? -26.891 -6.041 34.624 1.00 54.72 103 ILE A N 1
ATOM 873 C CA . ILE A 1 103 ? -26.803 -5.345 35.918 1.00 54.72 103 ILE A CA 1
ATOM 874 C C . ILE A 1 103 ? -28.170 -4.781 36.341 1.00 54.72 103 ILE A C 1
ATOM 876 O O . ILE A 1 103 ? -28.492 -4.764 37.525 1.00 54.72 103 ILE A O 1
ATOM 880 N N . ARG A 1 104 ? -29.027 -4.397 35.385 1.00 49.03 104 ARG A N 1
ATOM 881 C CA . ARG A 1 104 ? -30.337 -3.783 35.674 1.00 49.03 104 ARG A CA 1
ATOM 882 C C . ARG A 1 104 ? -31.441 -4.761 36.105 1.00 49.03 104 ARG A C 1
ATOM 884 O O . ARG A 1 104 ? -32.499 -4.301 36.505 1.00 49.03 104 ARG A O 1
ATOM 891 N N . ARG A 1 105 ? -31.223 -6.081 36.021 1.00 50.84 105 ARG A N 1
ATOM 892 C CA . ARG A 1 105 ? -32.188 -7.114 36.471 1.00 50.84 105 ARG A CA 1
ATOM 893 C C . ARG A 1 105 ? -31.883 -7.704 37.855 1.00 50.84 105 ARG A C 1
ATOM 895 O O . ARG A 1 105 ? -32.540 -8.654 38.258 1.00 50.84 105 ARG A O 1
ATOM 902 N N . ARG A 1 106 ? -30.861 -7.202 38.553 1.00 50.25 106 ARG A N 1
ATOM 903 C CA . ARG A 1 106 ? -30.476 -7.658 39.903 1.00 50.25 106 ARG A CA 1
ATOM 904 C C . ARG A 1 106 ? -30.757 -6.625 41.001 1.00 50.25 106 ARG A C 1
ATOM 906 O O . ARG A 1 106 ? -30.221 -6.762 42.096 1.00 50.25 106 ARG A O 1
ATOM 913 N N . ARG A 1 107 ? -31.553 -5.599 40.704 1.00 45.12 107 ARG A N 1
ATOM 914 C CA . ARG A 1 107 ? -32.038 -4.631 41.688 1.00 45.12 107 ARG A CA 1
ATOM 915 C C . ARG A 1 107 ? -33.535 -4.783 41.848 1.00 45.12 107 ARG A C 1
ATOM 917 O O . ARG A 1 107 ? -34.180 -4.980 40.795 1.00 45.12 107 ARG A O 1
#

pLDDT: mean 73.24, std 13.71, range [35.28, 89.38]

Radius of gyration: 19.41 Å; chains: 1; bounding box: 46×25×64 Å